Protein AF-A0A6N9NK46-F1 (afdb_monomer_lite)

Secondary structure (DSSP, 8-state):
--HHHHHHHHHHHHHT---HHHHHHHHHHHHHHS--HHHHS-HHHHHHHHHHHHHHHTT----HHHHHHHH-

Foldseek 3Di:
DPPVVVVVVVVVVQVVDPPPVVNVVVVVVVVVVPDDVLNVDDPVVNVVVVVVVVCVVVVVDDDPVVVVVVVD

Organism: NCBI:txid2692424

Structure (mmCIF, N/CA/C/O backbone):
data_AF-A0A6N9NK46-F1
#
_entry.id   AF-A0A6N9NK46-F1
#
loop_
_atom_site.group_PDB
_atom_site.id
_atom_site.type_symbol
_atom_site.label_atom_id
_atom_site.label_alt_id
_atom_site.label_comp_id
_atom_site.label_asym_id
_atom_site.label_entity_id
_atom_site.label_seq_id
_atom_site.pdbx_PDB_ins_code
_atom_site.Cartn_x
_atom_site.Cartn_y
_atom_site.Cartn_z
_atom_site.occupancy
_atom_site.B_iso_or_equiv
_atom_site.auth_seq_id
_atom_site.auth_comp_id
_atom_site.auth_asym_id
_atom_site.auth_atom_id
_atom_site.pdbx_PDB_model_num
ATOM 1 N N . MET A 1 1 ? 29.147 -1.355 0.664 1.00 68.94 1 MET A N 1
ATOM 2 C CA . MET A 1 1 ? 28.106 -1.373 -0.382 1.00 68.94 1 MET A CA 1
ATOM 3 C C . MET A 1 1 ? 27.693 0.060 -0.629 1.00 68.94 1 MET A C 1
ATOM 5 O O . MET A 1 1 ? 27.302 0.727 0.321 1.00 68.94 1 MET A O 1
ATOM 9 N N . ASP A 1 2 ? 27.850 0.548 -1.854 1.00 94.19 2 ASP A N 1
ATOM 10 C CA . ASP A 1 2 ? 27.338 1.863 -2.227 1.00 94.19 2 ASP A CA 1
ATOM 11 C C . ASP A 1 2 ? 25.848 1.722 -2.579 1.00 94.19 2 ASP A C 1
ATOM 13 O O . ASP A 1 2 ? 25.480 1.002 -3.511 1.00 94.19 2 ASP A O 1
ATOM 17 N N . ILE A 1 3 ? 24.976 2.344 -1.780 1.00 94.81 3 ILE A N 1
ATOM 18 C CA . ILE A 1 3 ? 23.518 2.184 -1.903 1.00 94.81 3 ILE A CA 1
ATOM 19 C C . ILE A 1 3 ? 23.013 2.736 -3.243 1.00 94.81 3 ILE A C 1
ATOM 21 O O . ILE A 1 3 ? 22.080 2.178 -3.817 1.00 94.81 3 ILE A O 1
ATOM 25 N N . GLN A 1 4 ? 23.619 3.807 -3.760 1.00 95.19 4 GLN A N 1
ATOM 26 C CA . GLN A 1 4 ? 23.187 4.425 -5.018 1.00 95.19 4 GLN A CA 1
ATOM 27 C C . GLN A 1 4 ? 23.539 3.538 -6.212 1.00 95.19 4 GLN A C 1
ATOM 29 O O . GLN A 1 4 ? 22.705 3.305 -7.084 1.00 95.19 4 GLN A O 1
ATOM 34 N N . THR A 1 5 ? 24.742 2.969 -6.190 1.00 96.88 5 THR A N 1
ATOM 35 C CA . THR A 1 5 ? 25.218 1.995 -7.176 1.00 96.88 5 THR A CA 1
ATOM 36 C C . THR A 1 5 ? 24.322 0.762 -7.176 1.00 96.88 5 THR A C 1
ATOM 38 O O . THR A 1 5 ? 23.806 0.372 -8.219 1.00 96.88 5 THR A O 1
ATOM 41 N N . THR A 1 6 ? 24.019 0.226 -5.991 1.00 95.88 6 THR A N 1
ATOM 42 C CA . THR A 1 6 ? 23.142 -0.947 -5.840 1.00 95.88 6 THR A CA 1
ATOM 43 C C . THR A 1 6 ? 21.738 -0.682 -6.400 1.00 95.88 6 THR A C 1
ATOM 45 O O . THR A 1 6 ? 21.165 -1.526 -7.085 1.00 95.88 6 THR A O 1
ATOM 48 N N . LYS A 1 7 ? 21.172 0.511 -6.162 1.00 95.44 7 LYS A N 1
ATOM 49 C CA . LYS A 1 7 ? 19.865 0.900 -6.720 1.00 95.44 7 LYS A CA 1
ATOM 50 C C . LYS A 1 7 ? 19.872 0.933 -8.247 1.00 95.44 7 LYS A C 1
ATOM 52 O O . LYS A 1 7 ? 18.925 0.450 -8.866 1.00 95.44 7 LYS A O 1
ATOM 57 N N . LEU A 1 8 ? 20.919 1.496 -8.848 1.00 97.44 8 LEU A N 1
ATOM 58 C CA . LEU A 1 8 ? 21.051 1.574 -10.304 1.00 97.44 8 LEU A CA 1
ATOM 59 C C . LEU A 1 8 ? 21.180 0.186 -10.938 1.00 97.44 8 LEU A C 1
ATOM 61 O O . LEU A 1 8 ? 20.528 -0.083 -11.945 1.00 97.44 8 LEU A O 1
ATOM 65 N N . GLU A 1 9 ? 21.964 -0.707 -10.334 1.00 96.25 9 GLU A N 1
ATOM 66 C CA . GLU A 1 9 ? 22.127 -2.087 -10.809 1.00 96.25 9 GLU A CA 1
ATOM 67 C C . GLU A 1 9 ? 20.816 -2.879 -10.756 1.00 96.25 9 GLU A C 1
ATOM 69 O O . GLU A 1 9 ? 20.471 -3.575 -11.715 1.00 96.25 9 GLU A O 1
ATOM 74 N N . LEU A 1 10 ? 20.043 -2.731 -9.676 1.00 95.69 10 LEU A N 1
ATOM 75 C CA . LEU A 1 10 ? 18.727 -3.362 -9.550 1.00 95.69 10 LEU A CA 1
ATOM 76 C C . LEU A 1 10 ? 17.744 -2.843 -10.606 1.00 95.69 10 LEU A C 1
ATOM 78 O O . LEU A 1 10 ? 17.084 -3.642 -11.268 1.00 95.69 10 LEU A O 1
ATOM 82 N N . LEU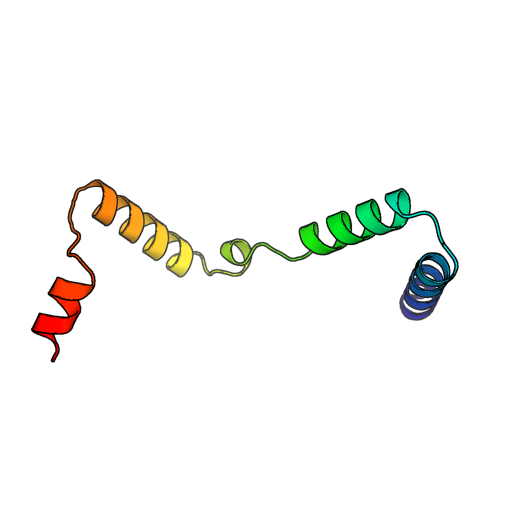 A 1 11 ? 17.676 -1.522 -10.812 1.00 95.94 11 LEU A N 1
ATOM 83 C CA . LEU A 1 11 ? 16.824 -0.927 -11.848 1.00 95.94 11 LEU A CA 1
ATOM 84 C C . LEU A 1 11 ? 17.205 -1.426 -13.241 1.00 95.94 11 LEU A C 1
ATOM 86 O O . LEU A 1 11 ? 16.333 -1.814 -14.013 1.00 95.94 11 LEU A O 1
ATOM 90 N N . ARG A 1 12 ? 18.504 -1.457 -13.546 1.00 97.06 12 ARG A N 1
ATOM 91 C CA . ARG A 1 12 ? 19.010 -1.957 -14.824 1.00 97.06 12 ARG A CA 1
ATOM 92 C C . ARG A 1 12 ? 18.632 -3.420 -15.046 1.00 97.06 12 ARG A C 1
ATOM 94 O O . ARG A 1 12 ? 18.103 -3.750 -16.100 1.00 97.06 12 ARG A O 1
ATOM 101 N N . THR A 1 13 ? 18.821 -4.261 -14.030 1.00 96.75 13 THR A N 1
ATOM 102 C CA . THR A 1 13 ? 18.460 -5.686 -14.076 1.00 96.75 13 THR A CA 1
ATOM 103 C C . THR A 1 13 ? 16.971 -5.887 -14.349 1.00 96.75 13 THR A C 1
ATOM 105 O O . THR A 1 13 ? 16.603 -6.800 -15.078 1.00 96.75 13 THR A O 1
ATOM 108 N N . ILE A 1 14 ? 16.105 -5.042 -13.785 1.00 96.81 14 ILE A N 1
ATOM 109 C CA . ILE A 1 14 ? 14.658 -5.097 -14.031 1.00 96.81 14 ILE A CA 1
ATOM 110 C C . ILE A 1 14 ? 14.333 -4.651 -15.463 1.00 96.81 14 ILE A C 1
ATOM 112 O O . ILE A 1 14 ? 13.553 -5.314 -16.135 1.00 96.81 14 ILE A O 1
ATOM 116 N N . LEU A 1 15 ? 14.928 -3.549 -15.936 1.00 96.19 15 LEU A N 1
ATOM 117 C CA . LEU A 1 15 ? 14.647 -2.982 -17.262 1.00 96.19 15 LEU A CA 1
ATOM 118 C C . LEU A 1 15 ? 15.130 -3.867 -18.418 1.00 96.19 15 LEU A C 1
ATOM 120 O O . LEU A 1 15 ? 14.492 -3.895 -19.465 1.00 96.19 15 LEU A O 1
ATOM 124 N N . GLU A 1 16 ? 16.249 -4.568 -18.242 1.00 96.62 16 GLU A N 1
ATOM 125 C CA . GLU A 1 16 ? 16.833 -5.454 -19.259 1.00 96.62 16 GLU A CA 1
ATOM 126 C C . GLU A 1 16 ? 16.198 -6.861 -19.267 1.00 96.62 16 GLU A C 1
ATOM 128 O O . GLU A 1 16 ? 16.526 -7.679 -20.126 1.00 96.62 16 GLU A O 1
ATOM 133 N N . ASN A 1 17 ? 15.305 -7.175 -18.320 1.00 95.19 17 ASN A N 1
ATOM 134 C CA . ASN A 1 17 ? 14.736 -8.511 -18.154 1.00 95.19 17 ASN A CA 1
ATOM 135 C C . ASN A 1 17 ? 13.307 -8.609 -18.714 1.00 95.19 17 ASN A C 1
ATOM 137 O O . ASN A 1 17 ? 12.383 -7.966 -18.226 1.00 95.19 17 ASN A O 1
ATOM 141 N N . GLU A 1 18 ? 13.114 -9.480 -19.706 1.00 95.19 18 GLU A N 1
ATOM 142 C CA . GLU A 1 18 ? 11.819 -9.705 -20.368 1.00 95.19 18 GLU A CA 1
ATOM 143 C C . GLU A 1 18 ? 11.005 -10.871 -19.767 1.00 95.19 18 GLU A C 1
ATOM 145 O O . GLU A 1 18 ? 9.894 -11.167 -20.212 1.00 95.19 18 GLU A O 1
ATOM 150 N N . ASN A 1 19 ? 11.524 -11.565 -18.748 1.00 97.56 19 ASN A N 1
ATOM 151 C CA . ASN A 1 19 ? 10.823 -12.672 -18.105 1.00 97.56 19 ASN A CA 1
ATOM 152 C C . ASN A 1 19 ? 9.693 -12.146 -17.204 1.00 97.56 19 ASN A C 1
ATOM 154 O O . ASN A 1 19 ? 9.915 -11.719 -16.069 1.00 97.56 19 ASN A O 1
ATOM 158 N N . ALA A 1 20 ? 8.457 -12.252 -17.694 1.00 96.00 20 ALA A N 1
ATOM 159 C CA . ALA A 1 20 ? 7.260 -11.793 -16.992 1.00 96.00 20 ALA A CA 1
ATOM 160 C C . ALA A 1 20 ? 7.094 -12.391 -15.581 1.00 96.00 20 ALA A C 1
ATOM 162 O O . ALA A 1 20 ? 6.653 -11.696 -14.669 1.00 96.00 20 ALA A O 1
ATOM 163 N N . GLU A 1 21 ? 7.476 -13.655 -15.371 1.00 97.44 21 GLU A N 1
ATOM 164 C CA . GLU A 1 21 ? 7.365 -14.313 -14.065 1.00 97.44 21 GLU A CA 1
ATOM 165 C C . GLU A 1 21 ? 8.341 -13.709 -13.044 1.00 97.44 21 GLU A C 1
AT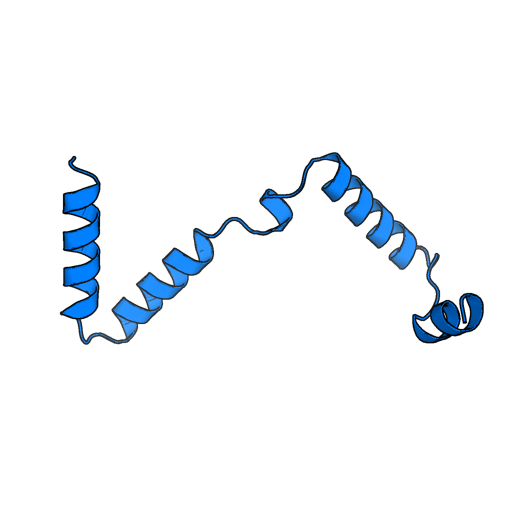OM 167 O O . GLU A 1 21 ? 7.989 -13.499 -11.881 1.00 97.44 21 GLU A O 1
ATOM 172 N N . PHE A 1 22 ? 9.563 -13.387 -13.479 1.00 96.06 22 PHE A N 1
ATOM 173 C CA . PHE A 1 22 ? 10.543 -12.685 -12.652 1.00 96.06 22 PHE A CA 1
ATOM 174 C C . PHE A 1 22 ? 10.042 -11.288 -12.274 1.00 96.06 22 PHE A C 1
ATOM 176 O O . PHE A 1 22 ? 10.030 -10.942 -11.091 1.00 96.06 22 PHE A O 1
ATOM 183 N N . ILE A 1 23 ? 9.571 -10.513 -13.256 1.00 96.81 23 ILE A N 1
ATOM 184 C CA . ILE A 1 23 ? 9.056 -9.156 -13.029 1.00 96.81 23 ILE A CA 1
ATOM 185 C C . ILE A 1 23 ? 7.870 -9.176 -12.059 1.00 96.81 23 ILE A C 1
ATOM 187 O O . ILE A 1 23 ? 7.821 -8.366 -11.132 1.00 96.81 23 ILE A O 1
ATOM 191 N N . GLN A 1 24 ? 6.957 -10.141 -12.206 1.00 96.19 24 GLN A N 1
ATOM 192 C CA . GLN A 1 24 ? 5.820 -10.299 -11.302 1.00 96.19 24 GLN A CA 1
ATOM 193 C C . GLN A 1 24 ? 6.269 -10.594 -9.864 1.00 96.19 24 GLN A C 1
ATOM 195 O O . GLN A 1 24 ? 5.800 -9.947 -8.928 1.00 96.19 24 GLN A O 1
ATOM 200 N N . ARG A 1 25 ? 7.233 -11.505 -9.675 1.00 95.19 25 ARG A N 1
ATOM 201 C CA . ARG A 1 25 ? 7.777 -11.823 -8.345 1.00 95.19 25 ARG A CA 1
ATOM 202 C C . ARG A 1 25 ? 8.439 -10.615 -7.675 1.00 95.19 25 ARG A C 1
ATOM 204 O O . ARG A 1 25 ? 8.237 -10.403 -6.481 1.00 95.19 25 ARG A O 1
ATOM 211 N N . VAL A 1 26 ? 9.191 -9.810 -8.429 1.00 94.00 26 VAL A N 1
ATOM 212 C CA . VAL A 1 26 ? 9.795 -8.563 -7.923 1.00 94.00 26 VAL A CA 1
ATOM 213 C C . VAL A 1 26 ? 8.716 -7.547 -7.542 1.00 94.00 26 VAL A C 1
ATOM 215 O O . VAL A 1 26 ? 8.794 -6.946 -6.472 1.00 94.00 26 VAL A O 1
ATOM 218 N N . ALA A 1 27 ? 7.680 -7.381 -8.368 1.00 91.94 27 ALA A N 1
ATOM 219 C CA . ALA A 1 27 ? 6.573 -6.475 -8.073 1.00 91.94 27 ALA A CA 1
ATOM 220 C C . ALA A 1 27 ? 5.830 -6.868 -6.786 1.00 91.94 27 ALA A C 1
ATOM 222 O O . ALA A 1 27 ? 5.516 -6.006 -5.964 1.00 91.94 27 ALA A O 1
ATOM 223 N N . ASP A 1 28 ? 5.584 -8.163 -6.584 1.00 92.00 28 ASP A N 1
ATOM 224 C CA . ASP A 1 28 ? 4.923 -8.666 -5.379 1.00 92.00 28 ASP A CA 1
ATOM 225 C C . ASP A 1 28 ? 5.800 -8.512 -4.135 1.00 92.00 28 ASP A C 1
ATOM 227 O O . ASP A 1 28 ? 5.288 -8.175 -3.069 1.00 92.00 28 ASP A O 1
ATOM 231 N N . PHE A 1 29 ? 7.117 -8.697 -4.261 1.00 89.81 29 PHE A N 1
ATOM 232 C CA . PHE A 1 29 ? 8.065 -8.413 -3.184 1.00 89.81 29 PHE A CA 1
ATOM 233 C C . PHE A 1 29 ? 8.021 -6.934 -2.770 1.00 89.81 29 PHE A C 1
ATOM 235 O O . PHE A 1 29 ? 7.811 -6.632 -1.600 1.00 89.81 29 PHE A O 1
ATOM 242 N N . VAL A 1 30 ? 8.110 -6.006 -3.729 1.00 87.44 30 VAL A N 1
ATOM 243 C CA . VAL A 1 30 ? 8.067 -4.558 -3.448 1.00 87.44 30 VAL A CA 1
ATOM 244 C C . VAL A 1 30 ? 6.734 -4.133 -2.823 1.00 87.44 30 VAL A C 1
ATOM 246 O O . VAL A 1 30 ? 6.712 -3.270 -1.949 1.00 87.44 30 VAL A O 1
ATOM 249 N N . LYS A 1 31 ? 5.613 -4.733 -3.242 1.00 83.31 31 LYS A N 1
ATOM 250 C CA . LYS A 1 31 ? 4.304 -4.476 -2.621 1.00 83.31 31 LYS A CA 1
ATOM 251 C C . LYS A 1 31 ? 4.250 -4.921 -1.161 1.00 83.31 31 LYS A C 1
ATOM 253 O O . LYS A 1 31 ? 3.595 -4.247 -0.381 1.00 83.31 31 LYS A O 1
ATOM 258 N N . LYS A 1 32 ? 4.916 -6.025 -0.809 1.00 81.44 32 LYS A N 1
ATOM 259 C CA . LYS A 1 32 ? 4.978 -6.547 0.567 1.00 81.44 32 LYS A CA 1
ATOM 260 C C . LYS A 1 32 ? 5.919 -5.753 1.473 1.00 81.44 32 LYS A C 1
ATOM 262 O O . LYS A 1 32 ? 5.717 -5.751 2.675 1.00 81.44 32 LYS A O 1
ATOM 267 N N . GLU A 1 33 ? 6.927 -5.094 0.903 1.00 77.69 33 GLU A N 1
ATOM 268 C CA . GLU A 1 33 ? 7.842 -4.204 1.637 1.00 77.69 33 GLU A CA 1
ATOM 269 C C . GLU A 1 33 ? 7.206 -2.854 1.999 1.00 77.69 33 GLU A C 1
ATOM 271 O O . GLU A 1 33 ? 7.730 -2.126 2.841 1.00 77.69 33 GLU A O 1
ATOM 276 N N . LYS A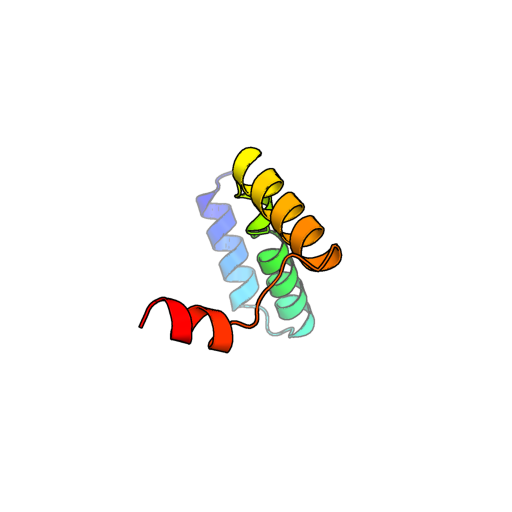 1 34 ? 6.074 -2.491 1.381 1.00 71.25 34 LYS A N 1
ATOM 277 C CA . LYS A 1 34 ? 5.263 -1.405 1.926 1.00 71.25 34 LYS A CA 1
ATOM 278 C C . LYS A 1 34 ? 4.642 -1.910 3.219 1.00 71.25 34 LYS A C 1
ATOM 280 O O . LYS A 1 34 ? 3.832 -2.833 3.174 1.00 71.25 34 LYS A O 1
ATOM 285 N N . SER A 1 35 ? 5.052 -1.299 4.329 1.00 66.50 35 SER A N 1
ATOM 286 C CA . SER A 1 35 ? 4.411 -1.458 5.632 1.00 66.50 35 SER A CA 1
ATOM 287 C C . SER A 1 35 ? 2.900 -1.402 5.434 1.00 66.50 35 SER A C 1
ATOM 289 O O . SER A 1 35 ? 2.409 -0.518 4.722 1.00 66.50 35 SER A O 1
ATOM 291 N N . ASP A 1 36 ? 2.168 -2.367 5.991 1.00 74.56 36 ASP A N 1
ATOM 292 C CA . ASP A 1 36 ? 0.714 -2.252 6.023 1.00 74.56 36 ASP A CA 1
ATOM 293 C C . ASP A 1 36 ? 0.391 -0.929 6.735 1.00 74.56 36 ASP A C 1
ATOM 295 O O . ASP A 1 36 ? 1.085 -0.561 7.687 1.00 74.56 36 ASP A O 1
ATOM 299 N N . PHE A 1 37 ? -0.631 -0.193 6.290 1.00 83.38 37 PHE A N 1
ATOM 300 C CA . PHE A 1 37 ? -1.012 1.054 6.962 1.00 83.38 37 PHE A CA 1
ATOM 301 C C . PHE A 1 37 ? -1.306 0.788 8.443 1.00 83.38 37 PHE A C 1
ATOM 303 O O . PHE A 1 37 ? -1.116 1.669 9.273 1.00 83.38 37 PHE A O 1
ATOM 310 N N . TRP A 1 38 ? -1.732 -0.440 8.771 1.00 87.31 38 TRP A N 1
ATOM 311 C CA . TRP A 1 38 ? -1.905 -0.916 10.136 1.00 87.31 38 TRP A CA 1
ATOM 312 C C . TRP A 1 38 ? -0.649 -0.733 10.999 1.00 87.31 38 TRP A C 1
ATOM 314 O O . TRP A 1 38 ? -0.743 -0.286 12.141 1.00 87.31 38 TRP A O 1
ATOM 324 N N . ASP A 1 39 ? 0.522 -1.032 10.439 1.00 84.69 39 ASP A N 1
ATOM 325 C CA . ASP A 1 39 ? 1.814 -0.920 11.117 1.00 8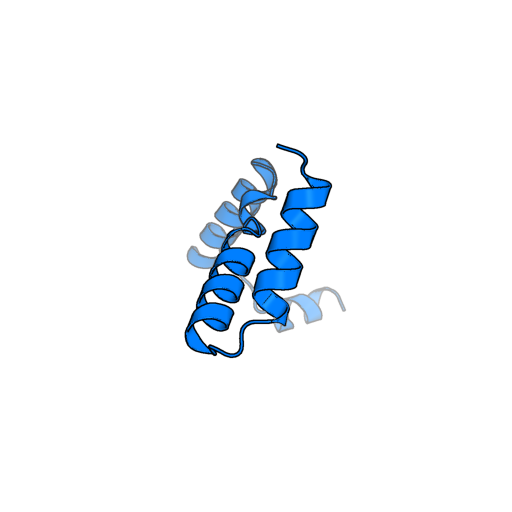4.69 39 ASP A CA 1
ATOM 326 C C . ASP A 1 39 ? 2.297 0.541 11.214 1.00 84.69 39 ASP A C 1
ATOM 328 O O . ASP A 1 39 ? 3.189 0.849 12.004 1.00 84.69 39 ASP A O 1
ATOM 332 N N . GLU A 1 40 ? 1.696 1.453 10.442 1.00 88.19 40 GLU A N 1
ATOM 333 C CA . GLU A 1 40 ? 1.944 2.899 10.513 1.00 88.19 40 GLU A CA 1
ATOM 334 C C . GLU A 1 40 ? 1.090 3.599 11.590 1.00 88.19 40 GLU A C 1
ATOM 336 O O . GLU A 1 40 ? 1.383 4.737 11.962 1.00 88.19 40 GLU A O 1
ATOM 341 N N . LEU A 1 41 ? 0.053 2.934 12.117 1.00 90.56 41 LEU A N 1
ATOM 342 C CA . LEU A 1 41 ? -0.821 3.477 13.159 1.00 90.56 41 LEU A CA 1
ATOM 343 C C . LEU A 1 41 ? -0.151 3.456 14.536 1.00 90.56 41 LEU A C 1
ATOM 345 O O . LEU A 1 41 ? 0.474 2.470 14.937 1.00 90.56 41 LEU A O 1
ATOM 349 N N . SER A 1 42 ? -0.371 4.512 15.320 1.00 94.69 42 SER A N 1
ATOM 350 C CA . SER A 1 42 ? -0.003 4.540 16.736 1.00 94.69 42 SER A CA 1
ATOM 351 C C . SER A 1 42 ? -0.769 3.474 17.538 1.00 94.69 42 SER A C 1
ATOM 353 O O . SER A 1 42 ? -1.881 3.086 17.164 1.00 94.69 42 SER A O 1
ATOM 355 N N . PRO A 1 43 ? -0.243 3.028 18.696 1.00 95.69 43 PRO A N 1
ATOM 356 C CA . PRO A 1 43 ? -0.947 2.073 19.553 1.00 95.69 43 PRO A CA 1
ATOM 357 C C . PRO A 1 43 ? -2.368 2.519 19.925 1.00 95.69 43 PRO A C 1
ATOM 359 O O . PRO A 1 43 ? -3.278 1.696 19.930 1.00 95.69 43 PRO A O 1
ATOM 362 N N . SER A 1 44 ? -2.575 3.820 20.160 1.00 97.12 44 SER A N 1
ATOM 363 C CA . SER A 1 44 ? -3.898 4.388 20.443 1.00 97.12 44 SER A CA 1
ATOM 364 C C . SER A 1 44 ? -4.854 4.281 19.257 1.00 97.12 44 SER A C 1
ATOM 366 O O . SER A 1 44 ? -6.003 3.901 19.440 1.00 97.12 44 SER A O 1
ATOM 368 N N . GLU A 1 45 ? -4.389 4.555 18.035 1.00 97.00 45 GLU A N 1
ATOM 369 C CA . GLU A 1 45 ? -5.228 4.431 16.834 1.00 97.00 45 GLU A CA 1
ATOM 370 C C . GLU A 1 45 ? -5.610 2.969 16.578 1.00 97.00 45 GLU A C 1
ATOM 372 O O . GLU A 1 45 ? -6.755 2.670 16.234 1.00 97.00 45 GLU A O 1
ATOM 377 N N . GLN A 1 46 ? -4.680 2.036 16.803 1.00 97.25 46 GLN A N 1
ATOM 378 C CA . GLN A 1 46 ? -4.973 0.606 16.711 1.00 97.25 46 GLN A CA 1
ATOM 379 C C . GLN A 1 46 ? -5.988 0.153 17.773 1.00 97.25 46 GLN A C 1
ATOM 381 O O . GLN A 1 46 ? -6.861 -0.665 17.473 1.00 97.25 46 GLN A O 1
ATOM 386 N N . GLU A 1 47 ? -5.884 0.649 19.010 1.00 97.62 47 GLU A N 1
ATOM 387 C CA . GLU A 1 47 ? -6.849 0.378 20.085 1.00 97.62 47 GLU A CA 1
ATOM 388 C C . GLU A 1 47 ? -8.240 0.935 19.762 1.00 97.62 47 GLU A C 1
ATOM 390 O O . GLU A 1 47 ? -9.230 0.212 19.902 1.00 97.62 47 GLU A O 1
ATOM 395 N N . ASP A 1 48 ? -8.320 2.169 19.263 1.00 97.19 48 ASP A N 1
ATOM 396 C CA . ASP A 1 48 ? -9.581 2.804 18.872 1.00 97.19 48 ASP A CA 1
ATOM 397 C C . ASP A 1 48 ? -10.281 2.032 17.748 1.00 97.19 48 ASP A C 1
ATOM 399 O O . ASP A 1 48 ? -11.489 1.786 17.819 1.00 97.19 48 ASP A O 1
ATOM 403 N N . ILE A 1 49 ? -9.533 1.578 16.737 1.00 95.94 49 ILE A N 1
ATOM 404 C CA . ILE A 1 49 ? -10.086 0.753 15.655 1.00 95.94 49 ILE A CA 1
ATOM 405 C C . ILE A 1 49 ? -10.586 -0.592 16.193 1.00 95.94 49 ILE A C 1
ATOM 407 O O . ILE A 1 49 ? -11.703 -0.997 15.865 1.00 95.94 49 ILE A O 1
ATOM 411 N N . LYS A 1 50 ? -9.806 -1.279 17.043 1.00 97.44 50 LYS A N 1
ATOM 412 C CA . LYS A 1 50 ? -10.221 -2.557 17.658 1.00 97.44 50 LYS A CA 1
ATOM 413 C C . LYS A 1 50 ? -11.503 -2.399 18.467 1.00 97.44 50 LYS A C 1
ATOM 415 O O . LYS A 1 50 ? -12.417 -3.208 18.323 1.00 97.44 50 LYS A O 1
ATOM 420 N N . LYS A 1 51 ? -11.594 -1.336 19.266 1.00 97.75 51 LYS A N 1
ATOM 421 C CA . LYS A 1 51 ? -12.793 -1.012 20.040 1.00 97.75 51 LYS A CA 1
ATOM 422 C C . LYS A 1 51 ? -13.984 -0.702 19.137 1.00 97.75 51 LYS A C 1
ATOM 424 O O . LYS A 1 51 ? -15.085 -1.171 19.402 1.00 97.75 51 LYS A O 1
ATOM 429 N N . GLY A 1 52 ?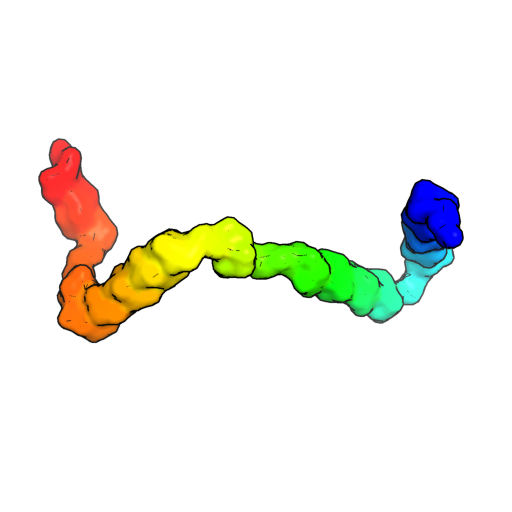 -13.770 0.044 18.053 1.00 96.44 52 GLY A N 1
ATOM 430 C CA . GLY A 1 52 ? -14.799 0.306 17.050 1.00 96.44 52 GLY A CA 1
ATOM 431 C C . GLY A 1 52 ? -15.352 -0.984 16.442 1.00 96.44 52 GLY A C 1
ATOM 432 O O . GLY A 1 52 ? -16.566 -1.143 16.355 1.00 96.44 52 GLY A O 1
ATOM 433 N N . ILE A 1 53 ? -14.483 -1.933 16.084 1.00 96.50 53 ILE A N 1
ATOM 434 C CA . ILE A 1 53 ? -14.885 -3.256 15.579 1.00 96.50 53 ILE A CA 1
ATOM 435 C C . ILE A 1 53 ? -15.695 -4.020 16.637 1.00 96.50 53 ILE A C 1
ATOM 437 O O . ILE A 1 53 ? -16.784 -4.501 16.333 1.00 96.50 53 ILE A O 1
ATOM 441 N N . GLU A 1 54 ? -15.226 -4.063 17.887 1.00 97.88 54 GLU A N 1
ATOM 442 C CA . GLU A 1 54 ? -15.953 -4.702 18.993 1.00 97.88 54 GLU A CA 1
ATOM 443 C C . GLU A 1 54 ? -17.337 -4.066 19.222 1.00 97.88 54 GLU A C 1
ATOM 445 O O . GLU A 1 54 ? -18.328 -4.762 19.449 1.00 97.88 54 GLU A O 1
ATOM 450 N N . ASP A 1 55 ? -17.444 -2.742 19.134 1.00 97.62 55 ASP A N 1
ATOM 451 C CA . ASP A 1 55 ? -18.715 -2.030 19.240 1.00 97.62 55 ASP A CA 1
ATOM 452 C C . ASP A 1 55 ? -19.655 -2.376 18.070 1.00 97.62 55 ASP A C 1
ATOM 454 O O . ASP A 1 55 ? -20.852 -2.592 18.290 1.00 97.62 55 ASP A O 1
ATOM 458 N N . LEU A 1 56 ? -19.134 -2.503 16.843 1.00 95.38 56 LEU A N 1
ATOM 459 C CA . LEU A 1 56 ? -19.909 -2.946 15.678 1.00 95.38 56 LEU A CA 1
ATOM 460 C C . LEU A 1 56 ? -20.434 -4.379 15.847 1.00 95.38 56 LEU A C 1
ATOM 462 O O . LEU A 1 56 ? -21.601 -4.630 15.522 1.00 95.38 56 LEU A O 1
ATOM 466 N N . ASP A 1 57 ? -19.604 -5.289 16.359 1.00 96.31 57 ASP A N 1
ATOM 467 C CA . ASP A 1 57 ? -19.955 -6.693 16.610 1.00 96.31 57 ASP A CA 1
ATOM 468 C C . ASP A 1 57 ? -20.996 -6.824 17.727 1.00 96.31 57 ASP A C 1
ATOM 470 O O . ASP A 1 57 ? -21.957 -7.586 17.609 1.00 96.31 57 ASP A O 1
ATOM 474 N N . ASN A 1 58 ? -20.886 -5.988 18.761 1.00 97.25 58 ASN A N 1
ATOM 475 C CA . ASN A 1 58 ? -21.878 -5.857 19.829 1.00 97.25 58 ASN A CA 1
ATOM 476 C C . ASN A 1 58 ? -23.156 -5.111 19.397 1.00 97.25 58 ASN A C 1
ATOM 478 O O . ASN A 1 58 ? -24.028 -4.828 20.222 1.00 97.25 58 ASN A O 1
ATOM 482 N N . GLY A 1 59 ? -23.285 -4.762 18.115 1.00 96.12 59 GLY A N 1
ATOM 483 C CA . GLY A 1 59 ? -24.473 -4.120 17.561 1.00 96.12 59 GLY A CA 1
ATOM 484 C C . GLY A 1 59 ? -24.615 -2.637 17.905 1.00 96.12 59 GLY A C 1
ATOM 485 O O . GLY A 1 59 ? -25.648 -2.045 17.586 1.00 96.12 59 GLY A O 1
ATOM 486 N N . LYS A 1 60 ? -23.591 -1.998 18.488 1.00 96.38 60 LYS A N 1
ATOM 487 C CA . LYS A 1 60 ? -23.540 -0.547 18.739 1.00 96.38 60 LYS A CA 1
ATOM 488 C C . LYS A 1 60 ? -23.225 0.213 17.451 1.00 96.38 60 LYS A C 1
ATOM 490 O O . LYS A 1 60 ? -22.248 0.945 17.336 1.00 96.38 60 LYS A O 1
ATOM 495 N N . ARG A 1 61 ? -24.080 0.023 16.453 1.00 93.88 61 ARG A N 1
ATOM 496 C CA . ARG A 1 61 ? -23.927 0.572 15.110 1.00 93.88 61 ARG A CA 1
ATOM 497 C C . ARG A 1 61 ? -25.237 1.142 14.609 1.00 93.88 61 ARG A C 1
ATOM 499 O O . ARG A 1 61 ? -26.316 0.660 14.942 1.00 93.88 61 ARG A O 1
ATOM 506 N N . ILE A 1 62 ? -25.134 2.152 13.761 1.00 94.25 62 ILE A N 1
ATOM 507 C CA . ILE A 1 62 ? -26.251 2.674 12.979 1.00 94.25 62 ILE A CA 1
ATOM 508 C C . ILE A 1 62 ? -25.867 2.633 11.508 1.00 94.25 62 ILE A C 1
ATOM 510 O O . ILE A 1 62 ? -24.684 2.683 11.174 1.00 94.25 62 ILE A O 1
ATOM 51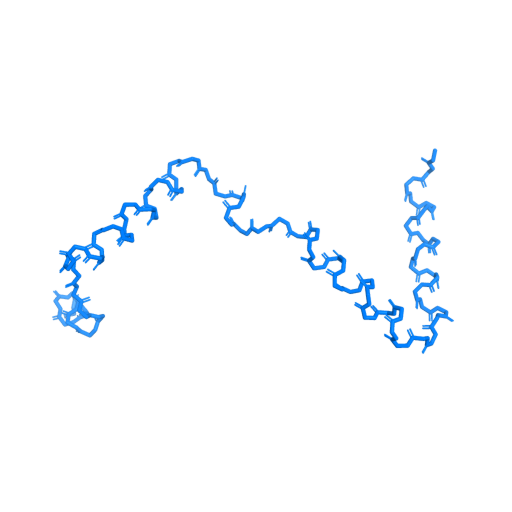4 N N . SER A 1 63 ? -26.858 2.532 10.622 1.00 94.31 63 SER A N 1
ATOM 515 C CA . SER A 1 63 ? -26.573 2.642 9.193 1.00 94.31 63 SER A CA 1
ATOM 516 C C . SER A 1 63 ? -26.050 4.042 8.865 1.00 94.31 63 SER A C 1
ATOM 518 O O . SER A 1 63 ? -26.452 5.028 9.493 1.00 94.31 63 SER A O 1
ATOM 520 N N . TYR A 1 64 ? -25.178 4.124 7.864 1.00 92.25 64 TYR A N 1
ATOM 521 C CA . TYR A 1 64 ? -24.625 5.390 7.395 1.00 92.25 64 TYR A CA 1
ATOM 522 C C . TYR A 1 64 ? -25.730 6.370 6.964 1.00 92.25 64 TYR A C 1
ATOM 524 O O . TYR A 1 64 ? -25.732 7.526 7.383 1.00 92.25 64 TYR A O 1
ATOM 532 N N . ASP A 1 65 ? -26.750 5.883 6.251 1.00 95.94 65 ASP A N 1
ATOM 533 C CA . ASP A 1 65 ? -27.909 6.692 5.854 1.00 95.94 65 ASP A CA 1
ATOM 534 C C . ASP A 1 65 ? -28.693 7.227 7.060 1.00 95.94 65 ASP A C 1
ATOM 536 O O . ASP A 1 65 ? -29.151 8.371 7.066 1.00 95.94 65 ASP A O 1
ATOM 540 N N . SER A 1 66 ? -28.856 6.411 8.110 1.00 94.62 66 SER A N 1
ATOM 541 C CA . SER A 1 66 ? -29.499 6.848 9.355 1.00 94.62 66 SER A CA 1
ATOM 542 C C . SER A 1 66 ? -28.681 7.906 10.090 1.00 94.62 66 SER A C 1
ATOM 544 O O . SER A 1 66 ? -29.270 8.780 10.722 1.00 94.62 66 SER A O 1
ATOM 546 N N . PHE A 1 67 ? -27.351 7.829 10.034 1.00 93.94 67 PHE A N 1
ATOM 547 C CA . PHE A 1 67 ? -26.471 8.837 10.617 1.00 93.94 67 PHE A CA 1
ATOM 548 C C . PHE A 1 67 ? -26.571 10.170 9.872 1.00 93.94 67 PHE A C 1
ATOM 550 O O . PHE A 1 67 ? -26.824 11.189 10.509 1.00 93.94 67 PHE A O 1
ATOM 557 N N . LEU A 1 68 ? -26.460 10.161 8.538 1.00 95.81 68 LEU A N 1
ATOM 558 C CA . LEU A 1 68 ? -26.536 11.378 7.723 1.00 95.81 68 LEU A CA 1
ATOM 559 C C . LEU A 1 68 ? -27.844 12.143 7.943 1.00 95.81 68 LEU A C 1
ATOM 561 O O . LEU A 1 68 ? -27.827 13.358 8.107 1.00 95.81 68 LEU A O 1
ATOM 565 N N . LYS A 1 69 ? -28.973 11.433 8.049 1.00 95.62 69 LYS A N 1
ATOM 566 C CA . LYS A 1 69 ? -30.277 12.043 8.361 1.00 95.62 69 LYS A CA 1
ATOM 567 C C . LYS A 1 69 ? -30.342 12.738 9.725 1.00 95.62 69 LYS A C 1
ATOM 569 O O . LYS A 1 69 ? -31.242 13.539 9.928 1.00 95.62 69 LYS A O 1
ATOM 574 N N . LYS A 1 70 ? -29.461 12.403 10.675 1.00 92.25 70 LYS A N 1
ATOM 575 C CA . LYS A 1 70 ? -29.422 13.037 12.006 1.00 92.25 70 LYS A CA 1
ATOM 576 C C . LYS A 1 70 ? -28.591 14.317 12.039 1.00 92.25 70 LYS A C 1
ATOM 578 O O . LYS A 1 70 ? -28.776 15.106 12.959 1.00 92.25 70 LYS A O 1
ATOM 583 N N . ILE A 1 71 ? -27.648 14.469 11.111 1.00 92.19 71 ILE A N 1
ATOM 584 C CA . ILE A 1 71 ? -26.710 15.602 11.071 1.00 92.19 71 ILE A CA 1
ATOM 585 C C . ILE A 1 71 ? -27.003 16.591 9.937 1.00 92.19 71 ILE A C 1
ATOM 587 O O . ILE A 1 71 ? -26.346 17.627 9.860 1.00 92.19 71 ILE A O 1
ATOM 591 N N . SER A 1 72 ? -27.947 16.253 9.058 1.00 76.44 72 SER A N 1
ATOM 592 C CA . SER A 1 72 ? -28.455 17.109 7.987 1.00 76.44 72 SER A CA 1
ATOM 593 C C . SER A 1 72 ? -29.674 17.898 8.441 1.00 76.44 72 SER A C 1
ATOM 595 O O . SER A 1 72 ? -29.877 18.974 7.841 1.00 76.44 72 SER A O 1
#

pLDDT: mean 92.62, std 7.12, range [66.5, 97.88]

Radius of gyration: 22.37 Å; chains: 1; bounding box: 58×31×41 Å

Sequence (72 aa):
MDIQTTKLELLRTILENENAEFIQRVADFVKKEKSDFWDELSPSEQEDIKKGIEDLDNGKRISYDSFLKKIS